Protein AF-A0A7S0Z449-F1 (afdb_monomer)

pLDDT: mean 95.31, std 6.31, range [64.31, 98.62]

Foldseek 3Di:
DADPVVCVVCVVVQQVPADADPVGGPDDDQDHDCRVVVVVLVVVVVVVVVLVVLVVVVCCCCPVVVDQLLRVLVVLVVCCVDPNVDPSSVVVSVQSPAADPPPPDPPHGPVVVDPPDDDDDHD

Solvent-accessible surface area (backbone atoms only — not comparable to full-atom values): 7182 Å² total; per-residue (Å²): 70,30,62,66,67,62,45,64,75,46,40,81,57,50,44,77,74,34,63,76,51,98,93,40,46,73,68,75,88,68,39,60,60,64,39,38,58,50,53,49,40,50,50,52,54,50,51,54,49,53,55,49,53,52,50,50,53,51,48,45,40,38,73,75,64,62,47,48,52,68,56,48,17,51,52,32,49,54,39,36,75,49,96,54,54,40,72,71,37,47,54,47,17,54,48,43,59,32,63,38,89,77,77,86,46,92,88,45,45,38,67,82,70,54,75,96,68,87,85,83,87,78,120

Nearest PDB structures (foldseek):
  6fqy-assembly1_B  TM=9.825E-01  e=4.852E-09  Plasmodium falciparum 3D7
  2p4q-assembly1_A-2  TM=9.860E-01  e=6.294E-09  Saccharomyces cerevisiae
  2w8z-assembly1_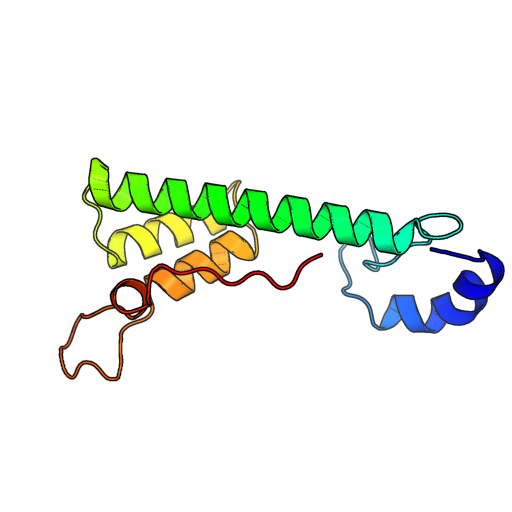B  TM=9.769E-01  e=1.059E-08  Geobacillus stearothermophilus
  2jkv-assembly2_C  TM=9.405E-01  e=2.030E-08  Homo sapiens
  8i4q-assembly1_A  TM=9.596E-01  e=1.738E-07  Corynebacterium glutamicum ATCC 13032

Sequence (123 aa):
GGSKEAYDIIADILKPVSAQTDSGACVTYVGPGGAGNFVKMVHNGIEYGDMQLISEAYDVLKTVGGLTNDELAAAFTEWNQAELESYLIEISSIILAKKDDQSGKEGDFLVDKILDKTGMKGT

Organism: NCBI:txid1486918

InterPro domains:
  IPR006114 6-phosphogluconate dehydrogenase, C-terminal [PF00393] (36-123)
  IPR006114 6-phosphogluconate dehydrogenase, C-terminal [SM01350] (36-123)
  IPR006183 6-phosphogluconate dehydrogenase [PR00076] (25-53)
  IPR006183 6-phosphogluconate dehydrogenase [PR00076] (110-123)
  IPR006183 6-phosphogluconate dehydrogenase [PTHR11811] (1-123)
  IPR008927 6-phosphogluconate dehydrogenase-like, C-terminal domain superfamily [SSF48179] (34-123)
  IPR013328 6-phosphogluconate dehydrogenase, domain 2 [G3DSA:1.10.1040.10] (40-123)

Mean predicted aligned error: 3.96 Å

Secondary structure (DSSP, 8-state):
---HHHHHHHHHHHHHHS-EETTEES-----STTHHHHHHHHHHHHHHHHHHHHHHHHHHHHHTS---HHHHHHHHHHHTTTTT-SHHHHHHHHHHH-B-SSSS-TT-BGGGGS-S-------

Structure (mmCIF, N/CA/C/O backbone):
data_AF-A0A7S0Z449-F1
#
_entry.id   AF-A0A7S0Z449-F1
#
loop_
_atom_site.group_PDB
_atom_site.id
_atom_site.type_symbol
_atom_site.label_atom_id
_atom_site.label_alt_id
_atom_site.label_comp_id
_atom_site.label_asym_id
_atom_site.label_entity_id
_atom_site.label_seq_id
_atom_site.pdbx_PDB_ins_code
_atom_site.Cartn_x
_atom_site.Cartn_y
_atom_site.Cartn_z
_atom_site.occupancy
_atom_site.B_iso_or_equiv
_atom_site.auth_seq_id
_atom_site.auth_comp_id
_atom_site.auth_asym_id
_atom_site.auth_atom_id
_atom_site.pdbx_PDB_model_num
ATOM 1 N N . GLY A 1 1 ? 16.463 -1.837 -15.111 1.00 95.25 1 GLY A N 1
ATOM 2 C CA . GLY A 1 1 ? 17.145 -0.700 -15.763 1.00 95.25 1 GLY A CA 1
ATOM 3 C C . GLY A 1 1 ? 18.595 -1.060 -16.007 1.00 95.25 1 GLY A C 1
ATOM 4 O O . GLY A 1 1 ? 19.023 -2.090 -15.498 1.00 95.25 1 GLY A O 1
ATOM 5 N N . GLY A 1 2 ? 19.325 -0.254 -16.775 1.00 97.50 2 GLY A N 1
ATOM 6 C CA . GLY A 1 2 ? 20.733 -0.503 -17.109 1.00 97.50 2 GLY A CA 1
ATOM 7 C C . GLY A 1 2 ? 20.947 -0.653 -18.614 1.00 97.50 2 GLY A C 1
ATOM 8 O O . GLY A 1 2 ? 20.340 0.081 -19.384 1.00 97.50 2 GLY A O 1
ATOM 9 N N . SER A 1 3 ? 21.809 -1.579 -19.038 1.00 98.12 3 SER A N 1
ATOM 10 C CA . SER A 1 3 ? 21.957 -1.920 -20.462 1.00 98.12 3 SER A CA 1
ATOM 11 C C . SER A 1 3 ? 20.685 -2.595 -20.975 1.00 98.12 3 SER A C 1
ATOM 13 O O . SER A 1 3 ? 20.128 -3.486 -20.324 1.00 98.12 3 SER A O 1
ATOM 15 N N . LYS A 1 4 ? 20.230 -2.164 -22.154 1.00 98.12 4 LYS A N 1
ATOM 16 C CA . LYS A 1 4 ? 19.079 -2.767 -22.825 1.00 98.12 4 LYS A CA 1
ATOM 17 C C . LYS A 1 4 ? 19.409 -4.185 -23.289 1.00 98.12 4 LYS A C 1
ATOM 19 O O . LYS A 1 4 ? 18.619 -5.092 -23.063 1.00 98.12 4 LYS A O 1
ATOM 24 N N . GLU A 1 5 ? 20.612 -4.381 -23.814 1.00 98.31 5 GLU A N 1
ATOM 25 C CA . GLU A 1 5 ? 21.131 -5.675 -24.255 1.00 98.31 5 GLU A CA 1
ATOM 26 C C . GLU A 1 5 ? 21.153 -6.681 -23.097 1.00 98.31 5 GLU A C 1
ATOM 28 O O . GLU A 1 5 ? 20.682 -7.806 -23.236 1.00 98.31 5 GLU A O 1
ATOM 33 N N . ALA A 1 6 ? 21.632 -6.260 -21.920 1.00 97.94 6 ALA A N 1
ATOM 34 C CA . ALA A 1 6 ? 21.632 -7.100 -20.727 1.00 97.94 6 ALA A CA 1
ATOM 35 C C . ALA A 1 6 ? 20.212 -7.472 -20.276 1.00 97.94 6 ALA A C 1
ATOM 37 O O . ALA A 1 6 ? 19.981 -8.619 -19.902 1.00 97.94 6 ALA A O 1
ATOM 38 N N . TYR A 1 7 ? 19.259 -6.530 -20.329 1.00 98.25 7 TYR A N 1
ATOM 39 C CA . TYR A 1 7 ? 17.853 -6.825 -20.042 1.00 98.25 7 TYR A CA 1
ATOM 40 C C . TYR A 1 7 ? 17.283 -7.850 -21.025 1.00 98.25 7 TYR A C 1
ATOM 42 O O . TYR A 1 7 ? 16.626 -8.788 -20.587 1.00 98.25 7 TYR A O 1
ATOM 50 N N . ASP A 1 8 ? 17.544 -7.696 -22.325 1.00 98.12 8 ASP A N 1
ATOM 51 C CA . ASP A 1 8 ? 17.006 -8.592 -23.351 1.00 98.12 8 ASP A CA 1
ATOM 52 C C . ASP A 1 8 ? 17.532 -10.031 -23.179 1.00 98.12 8 ASP A C 1
ATOM 54 O O . ASP A 1 8 ? 16.764 -10.974 -23.343 1.00 98.12 8 ASP A O 1
ATOM 58 N N . ILE A 1 9 ? 18.786 -10.208 -22.736 1.00 98.25 9 ILE A N 1
ATOM 59 C CA . ILE A 1 9 ? 19.365 -11.527 -22.407 1.00 98.25 9 ILE A CA 1
ATOM 60 C C . ILE A 1 9 ? 18.630 -12.210 -21.243 1.00 98.25 9 ILE A C 1
ATOM 62 O O . ILE A 1 9 ? 18.442 -13.425 -21.260 1.00 98.25 9 ILE A O 1
ATOM 66 N N . ILE A 1 10 ? 18.233 -11.454 -20.215 1.00 97.62 10 ILE A N 1
ATOM 67 C CA . ILE A 1 10 ? 17.614 -12.014 -18.999 1.00 97.62 10 ILE A CA 1
ATOM 68 C C . ILE A 1 10 ? 16.081 -11.964 -19.022 1.00 97.62 10 ILE A C 1
ATOM 70 O O . ILE A 1 10 ? 15.437 -12.487 -18.111 1.00 97.62 10 ILE A O 1
ATOM 74 N N . ALA A 1 11 ? 15.478 -11.336 -20.033 1.00 97.25 11 ALA A N 1
ATOM 75 C CA . ALA A 1 11 ? 14.039 -11.097 -20.102 1.00 97.25 11 ALA A CA 1
ATOM 76 C C . ALA A 1 11 ? 13.224 -12.396 -20.046 1.00 97.25 11 ALA A C 1
ATOM 78 O O . ALA A 1 11 ? 12.186 -12.432 -19.384 1.00 97.25 11 ALA A O 1
ATOM 79 N N . ASP A 1 12 ? 13.716 -13.460 -20.682 1.00 97.06 12 ASP A N 1
ATOM 80 C CA . ASP A 1 12 ? 13.054 -14.769 -20.722 1.00 97.06 12 ASP A CA 1
ATOM 81 C C . ASP A 1 12 ? 13.074 -15.493 -19.370 1.00 97.06 12 ASP A C 1
ATOM 83 O O . ASP A 1 12 ? 12.275 -16.396 -19.144 1.00 97.06 12 ASP A O 1
ATOM 87 N N . ILE A 1 13 ? 13.936 -15.065 -18.442 1.00 97.75 13 ILE A N 1
ATOM 88 C CA . ILE A 1 13 ? 13.918 -15.512 -17.044 1.00 97.75 13 ILE A CA 1
ATOM 89 C C . ILE A 1 13 ? 13.005 -14.604 -16.221 1.00 97.75 13 ILE A C 1
ATOM 91 O O . ILE A 1 13 ? 12.194 -15.096 -15.444 1.00 97.75 13 ILE A O 1
ATOM 95 N N . LEU A 1 14 ? 13.108 -13.280 -16.390 1.00 97.81 14 LEU A N 1
ATOM 96 C CA . LEU A 1 14 ? 12.378 -12.315 -15.563 1.00 97.81 14 LEU A CA 1
ATOM 97 C C . LEU A 1 14 ? 10.860 -12.361 -15.768 1.00 97.81 14 LEU A C 1
ATOM 99 O O . LEU A 1 14 ? 10.112 -12.278 -14.797 1.00 97.81 14 LEU A O 1
ATOM 103 N N . LYS A 1 15 ? 10.400 -12.483 -17.017 1.00 97.19 15 LYS A N 1
ATOM 104 C CA . LYS A 1 15 ? 8.969 -12.487 -17.352 1.00 97.19 15 LYS A CA 1
ATOM 105 C C . LYS A 1 15 ? 8.190 -13.643 -16.712 1.00 97.19 15 LYS A C 1
ATOM 107 O O . LYS A 1 15 ? 7.141 -13.356 -16.148 1.00 97.19 15 LYS A O 1
ATOM 112 N N . PRO A 1 16 ? 8.633 -14.915 -16.766 1.00 97.25 16 PRO A N 1
ATOM 113 C CA . PRO A 1 16 ? 7.869 -16.013 -16.170 1.00 97.25 16 PRO A CA 1
ATOM 114 C C . PRO A 1 16 ? 7.917 -16.046 -14.637 1.00 97.25 16 PRO A C 1
ATOM 116 O O . PRO A 1 16 ? 7.003 -16.593 -14.029 1.00 97.25 16 PRO A O 1
ATOM 119 N N . VAL A 1 17 ? 8.953 -15.482 -14.003 1.00 97.75 17 VAL A N 1
ATOM 120 C CA . VAL A 1 17 ? 9.079 -15.488 -12.530 1.00 97.75 17 VAL A CA 1
ATOM 121 C C . VAL A 1 17 ? 8.432 -14.277 -11.853 1.00 97.75 17 VAL A C 1
ATOM 123 O O . VAL A 1 17 ? 8.257 -14.290 -10.637 1.00 97.75 17 VAL A O 1
ATOM 126 N N . SER A 1 18 ? 8.090 -13.221 -12.599 1.00 97.88 18 SER A N 1
ATOM 127 C CA . SER A 1 18 ? 7.337 -12.086 -12.056 1.00 97.88 18 SER A CA 1
ATOM 128 C C . SER A 1 18 ? 5.865 -12.439 -11.843 1.00 97.88 18 SER A C 1
ATOM 130 O O . SER A 1 18 ? 5.340 -13.354 -12.480 1.00 97.88 18 SER A O 1
ATOM 132 N N . ALA A 1 19 ? 5.171 -11.660 -11.011 1.00 97.81 19 ALA A N 1
ATOM 133 C CA . ALA A 1 19 ? 3.716 -11.727 -10.929 1.00 97.81 19 ALA A CA 1
ATOM 134 C C . ALA A 1 19 ? 3.086 -11.534 -12.321 1.00 97.81 19 ALA A C 1
ATOM 136 O O . ALA A 1 19 ? 3.587 -10.750 -13.132 1.00 97.81 19 ALA A O 1
ATOM 137 N N . GLN A 1 20 ? 2.009 -12.269 -12.588 1.00 97.44 20 GLN A N 1
ATOM 138 C CA . GLN A 1 20 ? 1.252 -12.187 -13.834 1.00 97.44 20 GLN A CA 1
ATOM 139 C C . GLN A 1 20 ? -0.087 -11.511 -13.554 1.00 97.44 20 GLN A C 1
ATOM 141 O O . GLN A 1 20 ? -0.742 -11.826 -12.564 1.00 97.44 20 GLN A O 1
ATOM 146 N N . THR A 1 21 ? -0.482 -10.601 -14.436 1.00 96.38 21 THR A N 1
ATOM 147 C CA . THR A 1 21 ? -1.774 -9.907 -14.402 1.00 96.38 21 THR A CA 1
ATOM 148 C C . THR A 1 21 ? -2.446 -10.024 -15.764 1.00 96.38 21 THR A C 1
ATOM 150 O O . THR A 1 21 ? -1.807 -10.434 -16.736 1.00 96.38 21 THR A O 1
ATOM 153 N N . ASP A 1 22 ? -3.695 -9.580 -15.878 1.00 95.38 22 ASP A N 1
ATOM 154 C CA . ASP A 1 22 ? -4.396 -9.512 -17.168 1.00 95.38 22 ASP A CA 1
ATOM 155 C C . ASP A 1 22 ? -3.691 -8.593 -18.183 1.00 95.38 22 ASP A C 1
ATOM 157 O O . ASP A 1 22 ? -3.832 -8.763 -19.393 1.00 95.38 22 ASP A O 1
ATOM 161 N N . SER A 1 23 ? -2.879 -7.645 -17.702 1.00 94.44 23 SER A N 1
ATOM 162 C CA . SER A 1 23 ? -2.040 -6.772 -18.537 1.00 94.44 23 SER A CA 1
ATOM 163 C C . SER A 1 23 ? -0.678 -7.390 -18.894 1.00 94.44 23 SER A C 1
ATOM 165 O O . SER A 1 23 ? 0.098 -6.789 -19.638 1.00 94.44 23 SER A O 1
ATOM 167 N N . GLY A 1 24 ? -0.377 -8.585 -18.377 1.00 95.31 24 GLY A N 1
ATOM 168 C CA . GLY A 1 24 ? 0.869 -9.317 -18.584 1.00 95.31 24 GLY A CA 1
ATOM 169 C C . GLY A 1 24 ? 1.774 -9.375 -17.349 1.00 95.31 24 GLY A C 1
ATOM 170 O O . GLY A 1 24 ? 1.363 -9.112 -16.216 1.00 95.31 24 GLY A O 1
ATOM 171 N N . ALA A 1 25 ? 3.026 -9.762 -17.589 1.00 97.75 25 ALA A N 1
ATOM 172 C CA . ALA A 1 25 ? 4.063 -9.904 -16.573 1.00 97.75 25 ALA A CA 1
ATOM 173 C C . ALA A 1 25 ? 4.438 -8.547 -15.945 1.00 97.75 25 ALA A C 1
ATOM 175 O O . ALA A 1 25 ? 4.731 -7.589 -16.663 1.00 97.75 25 ALA A O 1
ATOM 176 N N . CYS A 1 26 ? 4.517 -8.480 -14.612 1.00 97.81 26 CYS A N 1
ATOM 177 C CA . CYS A 1 26 ? 4.912 -7.291 -13.844 1.00 97.81 26 CYS A CA 1
ATOM 178 C C . CYS A 1 26 ? 6.427 -7.022 -13.900 1.00 97.81 26 CYS A C 1
ATOM 180 O O . CYS A 1 26 ? 7.105 -6.909 -12.877 1.00 97.81 26 CYS A O 1
ATOM 182 N N . VAL A 1 27 ? 6.981 -6.929 -15.107 1.00 97.88 27 VAL A N 1
ATOM 183 C CA . VAL A 1 27 ? 8.379 -6.578 -15.346 1.00 97.88 27 VAL A CA 1
ATOM 184 C C . VAL A 1 27 ? 8.531 -5.871 -16.687 1.00 97.88 27 VAL A C 1
ATOM 186 O O . VAL A 1 27 ? 7.965 -6.272 -17.699 1.00 97.88 27 VAL A O 1
ATOM 189 N N . THR A 1 28 ? 9.350 -4.824 -16.721 1.00 97.38 28 THR A N 1
ATOM 190 C CA . THR A 1 28 ? 9.642 -4.092 -17.956 1.00 97.38 28 THR A CA 1
ATOM 191 C C . THR A 1 28 ? 11.048 -3.502 -17.939 1.00 97.38 28 THR A C 1
ATOM 193 O O . THR A 1 28 ? 11.668 -3.328 -16.882 1.00 97.38 28 THR A O 1
ATOM 196 N N . TYR A 1 29 ? 11.572 -3.176 -19.119 1.00 98.19 29 TYR A N 1
ATOM 197 C CA . TYR A 1 29 ? 12.778 -2.369 -19.223 1.00 98.19 29 TYR A CA 1
ATOM 198 C C . TYR A 1 29 ? 12.443 -0.908 -18.913 1.00 98.19 29 TYR A C 1
ATOM 200 O O . TYR A 1 29 ? 11.921 -0.182 -19.750 1.00 98.19 29 TYR A O 1
ATOM 208 N N . VAL A 1 30 ? 12.770 -0.487 -17.693 1.00 98.06 30 VAL A N 1
ATOM 209 C CA . VAL A 1 30 ? 12.451 0.857 -17.185 1.00 98.06 30 VAL A CA 1
ATOM 210 C C . VAL A 1 30 ? 13.246 1.974 -17.878 1.00 98.06 30 VAL A C 1
ATOM 212 O O . VAL A 1 30 ? 12.740 3.076 -18.050 1.00 98.06 30 VAL A O 1
ATOM 215 N N . GLY A 1 31 ? 14.503 1.721 -18.253 1.00 98.25 31 GLY A N 1
ATOM 216 C CA . GLY A 1 31 ? 15.384 2.744 -18.819 1.00 98.25 31 GLY A CA 1
ATOM 217 C C . GLY A 1 31 ? 16.869 2.527 -18.509 1.00 98.25 31 GLY A C 1
ATOM 218 O O . GLY A 1 31 ? 17.222 1.563 -17.811 1.00 98.25 31 GLY A O 1
ATOM 219 N N . PRO A 1 32 ? 17.741 3.416 -19.020 1.00 98.12 32 PRO A N 1
ATOM 220 C CA . PRO A 1 32 ? 19.188 3.305 -18.876 1.00 98.12 32 PRO A CA 1
ATOM 221 C C . PRO A 1 32 ? 19.667 3.573 -17.442 1.00 98.12 32 PRO A C 1
ATOM 223 O O . PRO A 1 32 ? 18.953 4.143 -16.615 1.00 98.12 32 PRO A O 1
ATOM 226 N N . GLY A 1 33 ? 20.907 3.174 -17.147 1.00 97.31 33 GLY A N 1
ATOM 227 C CA . GLY A 1 33 ? 21.565 3.454 -15.867 1.00 97.31 33 GLY A CA 1
ATOM 228 C C . GLY A 1 33 ? 20.756 2.984 -14.649 1.00 97.31 33 GLY A C 1
ATOM 229 O O . GLY A 1 33 ? 20.221 1.875 -14.626 1.00 97.31 33 GLY A O 1
ATOM 230 N N . GLY A 1 34 ? 20.654 3.846 -13.635 1.00 97.75 34 GLY A N 1
ATOM 231 C CA . GLY A 1 34 ? 19.961 3.568 -12.373 1.00 97.75 34 GLY A CA 1
ATOM 232 C C . GLY A 1 34 ? 18.431 3.643 -12.421 1.00 97.75 34 GLY A C 1
ATOM 233 O O . GLY A 1 34 ? 17.810 3.585 -11.365 1.00 97.75 34 GLY A O 1
ATOM 234 N N . ALA A 1 35 ? 17.801 3.758 -13.598 1.00 98.44 35 ALA A N 1
ATOM 235 C CA . ALA A 1 35 ? 16.357 4.006 -13.710 1.00 98.44 35 ALA A CA 1
ATOM 236 C C . ALA A 1 35 ? 15.487 2.972 -12.970 1.00 98.44 35 ALA A C 1
ATOM 238 O O . ALA A 1 35 ? 14.486 3.328 -12.358 1.00 98.44 35 ALA A O 1
ATOM 239 N N . GLY A 1 36 ? 15.893 1.695 -12.965 1.00 98.12 36 GLY A N 1
ATOM 240 C CA . GLY A 1 36 ? 15.182 0.654 -12.209 1.00 98.12 36 GLY A CA 1
ATOM 241 C C . GLY A 1 36 ? 15.225 0.879 -10.693 1.00 98.12 36 GLY A C 1
ATOM 242 O O . GLY A 1 36 ? 14.202 0.746 -10.029 1.00 98.12 36 GLY A O 1
ATOM 243 N N . ASN A 1 37 ? 16.385 1.280 -10.162 1.00 98.06 37 ASN A N 1
ATOM 244 C CA . ASN A 1 37 ? 16.537 1.598 -8.741 1.00 98.06 37 ASN A CA 1
ATOM 245 C C . ASN A 1 37 ? 15.736 2.847 -8.376 1.00 98.06 37 ASN A C 1
ATOM 247 O O . ASN A 1 37 ? 15.091 2.868 -7.337 1.00 98.06 37 ASN A O 1
ATOM 251 N N . PHE A 1 38 ? 15.722 3.857 -9.251 1.00 98.12 38 PHE A N 1
ATOM 252 C CA . PHE A 1 38 ? 14.944 5.073 -9.029 1.00 98.12 38 PHE A CA 1
ATOM 253 C C . PHE A 1 38 ? 13.439 4.788 -8.968 1.00 98.12 38 PHE A C 1
ATOM 255 O O . PHE A 1 38 ? 12.775 5.227 -8.035 1.00 98.12 38 PHE A O 1
ATOM 262 N N . VAL A 1 39 ? 12.902 3.997 -9.905 1.00 98.38 39 VAL A N 1
ATOM 263 C CA . VAL A 1 39 ? 11.488 3.585 -9.854 1.00 98.38 39 VAL A CA 1
ATOM 264 C C . VAL A 1 39 ? 11.183 2.805 -8.575 1.00 98.38 39 VAL A C 1
ATOM 266 O O . VAL A 1 39 ? 10.143 3.039 -7.968 1.00 98.38 39 VAL A O 1
ATOM 269 N N . LYS A 1 40 ? 12.095 1.941 -8.107 1.00 97.94 40 LYS A N 1
ATOM 270 C CA . LYS A 1 40 ? 11.906 1.231 -6.834 1.00 97.94 40 LYS A CA 1
ATOM 271 C C . LYS A 1 40 ? 11.939 2.170 -5.623 1.00 97.94 40 LYS A C 1
ATOM 273 O O . LYS A 1 40 ? 11.116 2.020 -4.728 1.00 97.94 40 LYS A O 1
ATOM 278 N N . MET A 1 41 ? 12.847 3.141 -5.606 1.00 97.88 41 MET A N 1
ATOM 279 C CA . MET A 1 41 ? 12.919 4.158 -4.554 1.00 97.88 41 MET A CA 1
ATOM 280 C C . MET A 1 41 ? 11.608 4.955 -4.477 1.00 97.88 41 MET A C 1
ATOM 282 O O . MET A 1 41 ? 11.062 5.138 -3.395 1.00 97.88 41 MET A O 1
ATOM 286 N N . VAL A 1 42 ? 11.057 5.368 -5.625 1.00 97.94 42 VAL A N 1
ATOM 287 C CA . VAL A 1 42 ? 9.764 6.072 -5.679 1.00 97.94 42 VAL A CA 1
ATOM 288 C C . VAL A 1 42 ? 8.607 5.167 -5.253 1.00 97.94 42 VAL A C 1
ATOM 290 O O . VAL A 1 42 ? 7.758 5.615 -4.494 1.00 97.94 42 VAL A O 1
ATOM 293 N N . HIS A 1 43 ? 8.583 3.899 -5.677 1.00 97.81 43 HIS A N 1
ATOM 294 C CA . HIS A 1 43 ? 7.584 2.926 -5.219 1.00 97.81 43 HIS A CA 1
ATOM 295 C C . HIS A 1 43 ? 7.574 2.796 -3.691 1.00 97.81 43 HIS A C 1
ATOM 297 O O . HIS A 1 43 ? 6.506 2.863 -3.095 1.00 97.81 43 HIS A O 1
ATOM 303 N N . ASN A 1 44 ? 8.747 2.702 -3.056 1.00 96.25 44 ASN A N 1
ATOM 304 C CA . ASN A 1 44 ? 8.825 2.704 -1.597 1.00 96.25 44 ASN A CA 1
ATOM 305 C C . ASN A 1 44 ? 8.307 4.025 -1.007 1.00 96.25 44 ASN A C 1
ATOM 307 O O . ASN A 1 44 ? 7.614 4.014 -0.002 1.00 96.25 44 ASN A O 1
ATOM 311 N N . GLY A 1 45 ? 8.605 5.170 -1.627 1.00 96.69 45 GLY A N 1
ATOM 312 C CA . GLY A 1 45 ? 8.049 6.454 -1.190 1.00 96.69 45 GLY A CA 1
ATOM 313 C C . GLY A 1 45 ? 6.515 6.492 -1.230 1.00 96.69 45 GLY A C 1
ATOM 314 O O . GLY A 1 45 ? 5.899 7.001 -0.296 1.00 96.69 45 GLY A O 1
ATOM 315 N N . ILE A 1 46 ? 5.906 5.922 -2.276 1.00 98.00 46 ILE A N 1
ATOM 316 C CA . ILE A 1 46 ? 4.446 5.786 -2.401 1.00 98.00 46 ILE A CA 1
ATOM 317 C C . ILE A 1 46 ? 3.905 4.853 -1.311 1.00 98.00 46 ILE A C 1
ATOM 319 O O . ILE A 1 46 ? 2.980 5.235 -0.607 1.00 98.00 46 ILE A O 1
ATOM 323 N N . GLU A 1 47 ? 4.537 3.693 -1.101 1.00 97.31 47 GLU A N 1
ATOM 324 C CA . GLU A 1 47 ? 4.153 2.730 -0.056 1.00 97.31 47 GLU A CA 1
ATOM 325 C C . GLU A 1 47 ? 4.103 3.382 1.336 1.00 97.31 47 GLU A C 1
ATOM 327 O O . GLU A 1 47 ? 3.137 3.202 2.073 1.00 97.31 47 GLU A O 1
ATOM 332 N N . TYR A 1 48 ? 5.107 4.195 1.684 1.00 96.31 48 TYR A N 1
ATOM 333 C CA . TYR A 1 48 ? 5.130 4.906 2.966 1.00 96.31 48 TYR A CA 1
ATOM 334 C C . TYR A 1 48 ? 3.988 5.924 3.080 1.00 96.31 48 TYR A C 1
ATOM 336 O O . TYR A 1 48 ? 3.414 6.074 4.158 1.00 96.31 48 TYR A O 1
ATOM 344 N N . GLY A 1 49 ? 3.659 6.615 1.984 1.00 97.44 49 GLY A N 1
ATOM 345 C CA . GLY A 1 49 ? 2.519 7.528 1.930 1.00 97.44 49 GLY A CA 1
ATOM 346 C C . GLY A 1 49 ? 1.196 6.803 2.169 1.00 97.44 49 GLY A C 1
ATOM 347 O O . GLY A 1 49 ? 0.423 7.216 3.031 1.00 97.44 49 GLY A O 1
ATOM 348 N N . ASP A 1 50 ? 0.975 5.689 1.472 1.00 98.38 50 ASP A N 1
ATOM 349 C CA . ASP A 1 50 ? -0.247 4.890 1.597 1.00 98.38 50 ASP A CA 1
ATOM 350 C C . ASP A 1 50 ? -0.405 4.326 3.014 1.00 98.38 50 ASP A C 1
ATOM 352 O O . ASP A 1 50 ? -1.464 4.466 3.626 1.00 98.38 50 ASP A O 1
ATOM 356 N N . MET A 1 51 ? 0.663 3.751 3.583 1.00 98.12 51 MET A N 1
ATOM 357 C CA . MET A 1 51 ? 0.654 3.239 4.958 1.00 98.12 51 MET A CA 1
ATOM 358 C C . MET A 1 51 ? 0.316 4.332 5.978 1.00 98.12 51 MET A C 1
ATOM 360 O O . MET A 1 51 ? -0.458 4.090 6.905 1.00 98.12 51 MET A O 1
ATOM 364 N N . GLN A 1 52 ? 0.875 5.534 5.809 1.00 98.06 52 GLN A N 1
ATOM 365 C CA . GLN A 1 52 ? 0.609 6.655 6.705 1.00 98.06 52 GLN A CA 1
ATOM 366 C C . GLN A 1 52 ? -0.849 7.119 6.603 1.00 98.06 52 GLN A C 1
ATOM 368 O O . GLN A 1 52 ? -1.508 7.246 7.634 1.00 98.06 52 GLN A O 1
ATOM 373 N N . LEU A 1 53 ? -1.379 7.294 5.387 1.00 98.56 53 LEU A N 1
ATOM 374 C CA . LEU A 1 53 ? -2.775 7.691 5.162 1.00 98.56 53 LEU A CA 1
ATOM 375 C C . LEU A 1 53 ? -3.763 6.670 5.737 1.00 98.56 53 LEU A C 1
ATOM 377 O O . LEU A 1 53 ? -4.742 7.040 6.384 1.00 98.56 53 LEU A O 1
ATOM 381 N N . ILE A 1 54 ? -3.479 5.380 5.555 1.00 98.44 54 ILE A N 1
ATOM 382 C CA . ILE A 1 54 ? -4.252 4.292 6.158 1.00 98.44 54 ILE A CA 1
ATOM 383 C C . ILE A 1 54 ? -4.215 4.379 7.691 1.00 98.44 54 ILE A C 1
ATOM 385 O O . ILE A 1 54 ? -5.256 4.250 8.340 1.00 98.44 54 ILE A O 1
ATOM 389 N N . SER A 1 55 ? -3.041 4.639 8.279 1.00 98.19 55 SER A N 1
ATOM 390 C CA . SER A 1 55 ? -2.902 4.774 9.733 1.00 98.19 55 SER A CA 1
ATOM 391 C C . SER A 1 55 ? -3.669 5.978 10.292 1.00 98.19 55 SER A C 1
ATOM 393 O O . SER A 1 55 ? -4.273 5.874 11.356 1.00 98.19 55 SER A O 1
ATOM 395 N N . GLU A 1 56 ? -3.710 7.093 9.557 1.00 98.50 56 GLU A N 1
ATOM 396 C CA . GLU A 1 56 ? -4.464 8.291 9.938 1.00 98.50 56 GLU A CA 1
ATOM 397 C C . GLU A 1 56 ? -5.970 8.041 9.877 1.00 98.50 56 GLU A C 1
ATOM 399 O O . GLU A 1 56 ? -6.696 8.424 10.793 1.00 98.50 56 GLU A O 1
ATOM 404 N N . ALA A 1 57 ? -6.446 7.345 8.840 1.00 98.25 57 ALA A N 1
ATOM 405 C CA . ALA A 1 57 ? -7.843 6.936 8.751 1.00 98.25 57 ALA A CA 1
ATOM 406 C C . ALA A 1 57 ? -8.241 6.038 9.935 1.00 98.25 57 ALA A C 1
ATOM 408 O O . ALA A 1 57 ? -9.277 6.268 10.561 1.00 98.25 57 ALA A O 1
ATOM 409 N N . TYR A 1 58 ? -7.397 5.061 10.283 1.00 98.31 58 TYR A N 1
ATOM 410 C CA . TYR A 1 58 ? -7.570 4.238 11.482 1.00 98.31 58 TYR A CA 1
ATOM 411 C C . TYR A 1 58 ? -7.639 5.090 12.759 1.00 98.31 58 TYR A C 1
ATOM 413 O O . TYR A 1 58 ? -8.577 4.932 13.543 1.00 98.31 58 TYR A O 1
ATOM 421 N N . ASP A 1 59 ? -6.686 6.004 12.961 1.00 98.19 59 ASP A N 1
ATOM 422 C CA . ASP A 1 59 ? -6.604 6.814 14.179 1.00 98.19 59 ASP A CA 1
ATOM 423 C C . ASP A 1 59 ? -7.821 7.732 14.329 1.00 98.19 59 ASP A C 1
ATOM 425 O O . ASP A 1 59 ? -8.429 7.786 15.398 1.00 98.19 59 ASP A O 1
ATOM 429 N N . VAL A 1 60 ? -8.262 8.382 13.247 1.00 98.62 60 VAL A N 1
ATOM 430 C CA . VAL A 1 60 ? -9.470 9.221 13.245 1.00 98.62 60 VAL A CA 1
ATOM 431 C C . VAL A 1 60 ? -10.716 8.394 13.562 1.00 98.62 60 VAL A C 1
ATOM 433 O O . VAL A 1 60 ? -11.507 8.783 14.425 1.00 98.62 60 VAL A O 1
ATOM 436 N N . LEU A 1 61 ? -10.904 7.242 12.911 1.00 98.38 61 LEU A N 1
ATOM 437 C CA . LEU A 1 61 ? -12.066 6.383 13.160 1.00 98.38 61 LEU A CA 1
ATOM 438 C C . LEU A 1 61 ? -12.095 5.854 14.599 1.00 98.38 61 LEU A C 1
ATOM 440 O O . LEU A 1 61 ? -13.162 5.786 15.210 1.00 98.38 61 LEU A O 1
ATOM 444 N N . LYS A 1 62 ? -10.933 5.526 15.164 1.00 97.81 62 LYS A N 1
ATOM 445 C CA . LYS A 1 62 ? -10.822 5.022 16.532 1.00 97.81 62 LYS A CA 1
ATOM 446 C C . LYS A 1 62 ? -11.004 6.115 17.581 1.00 97.81 62 LYS A C 1
ATOM 448 O O . LYS A 1 62 ? -11.789 5.953 18.510 1.00 97.81 62 LYS A O 1
ATOM 453 N N . THR A 1 63 ? -10.279 7.223 17.456 1.00 97.69 63 THR A N 1
ATOM 454 C CA . THR A 1 63 ? -10.193 8.251 18.506 1.00 97.69 63 THR A 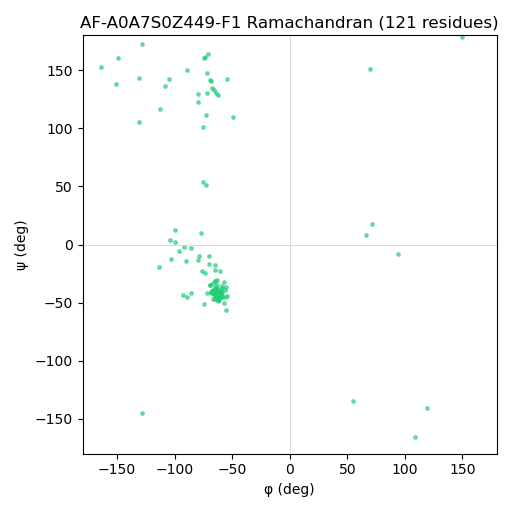CA 1
ATOM 455 C C . THR A 1 63 ? -11.328 9.265 18.435 1.00 97.69 63 THR A C 1
ATOM 457 O O . THR A 1 63 ? -11.887 9.630 19.468 1.00 97.69 63 THR A O 1
ATOM 460 N N . VAL A 1 64 ? -11.695 9.704 17.227 1.00 97.81 64 VAL A N 1
ATOM 461 C CA . VAL A 1 64 ? -12.776 10.674 17.000 1.00 97.81 64 VAL A CA 1
ATOM 462 C C . VAL A 1 64 ? -14.096 9.951 16.755 1.00 97.81 64 VAL A C 1
ATOM 464 O O . VAL A 1 64 ? -15.121 10.345 17.308 1.00 97.81 64 VAL A O 1
ATOM 467 N N . GLY A 1 65 ? -14.074 8.892 15.941 1.00 97.56 65 GLY A N 1
ATOM 468 C CA . GLY A 1 65 ? -15.259 8.089 15.627 1.00 97.56 65 GLY A CA 1
ATOM 469 C C . GLY A 1 65 ? -15.685 7.140 16.750 1.00 97.56 65 GLY A C 1
ATOM 470 O O . GLY A 1 65 ? -16.854 6.769 16.815 1.00 97.56 65 GLY A O 1
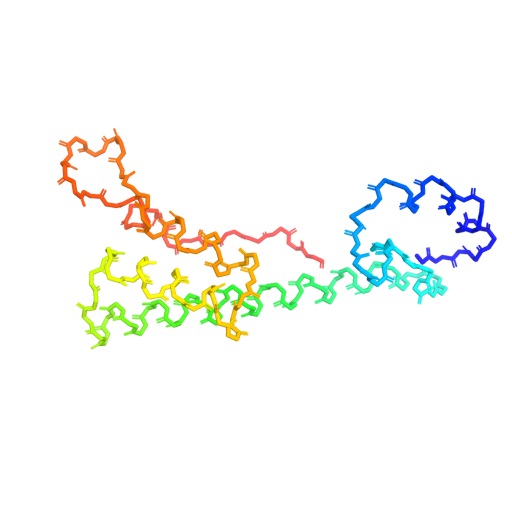ATOM 471 N N . GLY A 1 66 ? -14.768 6.775 17.652 1.00 97.81 66 GLY A N 1
ATOM 472 C CA . GLY A 1 66 ? -15.046 5.874 18.770 1.00 97.81 66 GLY A CA 1
ATOM 473 C C . GLY A 1 66 ? -15.257 4.413 18.367 1.00 9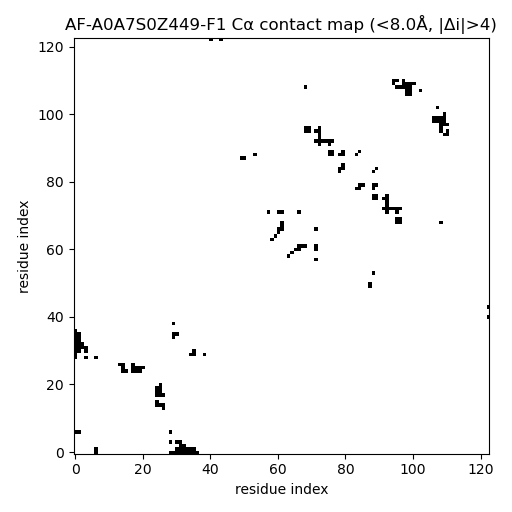7.81 66 GLY A C 1
ATOM 474 O O . GLY A 1 66 ? -15.823 3.658 19.157 1.00 97.81 66 GLY A O 1
ATOM 475 N N . LEU A 1 67 ? -14.837 4.012 17.161 1.00 98.38 67 LEU A N 1
ATOM 476 C CA . LEU A 1 67 ? -15.006 2.639 16.686 1.00 98.38 67 LEU A CA 1
ATOM 477 C C . LEU A 1 67 ? -14.131 1.664 17.484 1.00 98.38 67 LEU A C 1
ATOM 479 O O . LEU A 1 67 ? -12.964 1.926 17.790 1.00 98.38 67 LEU A O 1
ATOM 483 N N . THR A 1 68 ? -14.696 0.496 17.767 1.00 97.31 68 THR A N 1
ATOM 484 C CA . THR A 1 68 ? -13.975 -0.661 18.301 1.00 97.31 68 THR A CA 1
ATOM 485 C C . THR A 1 68 ? -13.110 -1.318 17.222 1.00 97.31 68 THR A C 1
ATOM 487 O O . THR A 1 68 ? -13.348 -1.153 16.028 1.00 97.31 68 THR A O 1
ATOM 490 N N . ASN A 1 69 ? -12.115 -2.123 17.6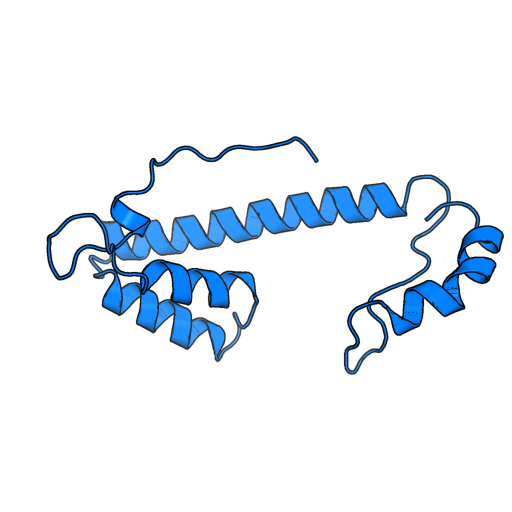09 1.00 96.38 69 ASN A N 1
ATOM 491 C CA . ASN A 1 69 ? -11.268 -2.815 16.627 1.00 96.38 69 ASN A CA 1
ATOM 492 C C . ASN A 1 69 ? -12.040 -3.819 15.754 1.00 96.38 69 ASN A C 1
ATOM 494 O O . ASN A 1 69 ? -11.675 -3.993 14.595 1.00 96.38 69 ASN A O 1
ATOM 498 N N . ASP A 1 70 ? -13.108 -4.445 16.267 1.00 97.06 70 ASP A N 1
ATOM 499 C CA . ASP A 1 70 ? -13.961 -5.317 15.445 1.00 97.06 70 ASP A CA 1
ATOM 500 C C . ASP A 1 70 ? -14.722 -4.490 14.385 1.00 97.06 70 ASP A C 1
ATOM 502 O O . ASP A 1 70 ? -14.797 -4.896 13.226 1.00 97.06 70 ASP A O 1
ATOM 506 N N . GLU A 1 71 ? -15.221 -3.297 14.738 1.00 98.25 71 GLU A N 1
ATOM 507 C CA . GLU A 1 71 ? -15.856 -2.372 13.782 1.00 98.25 71 GLU A CA 1
ATOM 508 C C . GLU A 1 71 ? -14.854 -1.808 12.769 1.00 98.25 71 GLU A C 1
ATOM 510 O O . GLU A 1 71 ? -15.165 -1.717 11.583 1.00 98.25 71 GLU A O 1
ATOM 515 N N . LEU A 1 72 ? -13.635 -1.476 13.204 1.00 98.25 72 LEU A N 1
ATOM 516 C CA . LEU A 1 72 ? -12.556 -1.039 12.315 1.00 98.25 72 LEU A CA 1
ATOM 517 C C . LEU A 1 72 ? -12.182 -2.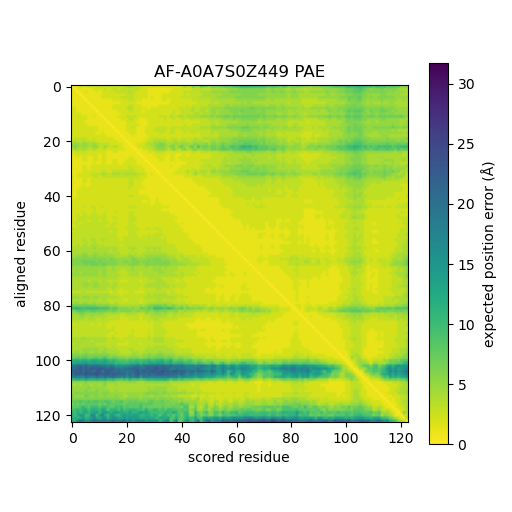148 11.327 1.00 98.25 72 LEU A C 1
ATOM 519 O O . LEU A 1 72 ? -12.090 -1.895 10.129 1.00 98.25 72 LEU A O 1
ATOM 523 N N . ALA A 1 73 ? -12.014 -3.386 11.797 1.00 97.94 73 ALA A N 1
ATOM 524 C CA . ALA A 1 73 ? -11.735 -4.520 10.923 1.00 97.94 73 ALA A CA 1
ATOM 525 C C . ALA A 1 73 ? -12.855 -4.731 9.891 1.00 97.94 73 ALA A C 1
ATOM 527 O O . ALA A 1 73 ? -12.567 -4.960 8.715 1.00 97.94 73 ALA A O 1
ATOM 528 N N . ALA A 1 74 ? -14.121 -4.603 10.306 1.00 98.19 74 ALA A N 1
ATOM 529 C CA . ALA A 1 74 ? -15.267 -4.687 9.405 1.00 98.19 74 ALA A CA 1
ATOM 530 C C . ALA A 1 74 ? -15.262 -3.562 8.356 1.00 98.19 74 ALA A C 1
ATOM 532 O O . ALA A 1 74 ? -15.403 -3.848 7.169 1.00 98.19 74 ALA A O 1
ATOM 533 N N . ALA A 1 75 ? -15.016 -2.314 8.765 1.00 98.06 75 ALA A N 1
ATOM 534 C CA . ALA A 1 75 ? -14.947 -1.170 7.856 1.00 98.06 75 ALA A CA 1
ATOM 535 C C . ALA A 1 75 ? -13.827 -1.328 6.814 1.00 98.06 75 ALA A C 1
ATOM 537 O O . ALA A 1 75 ? -14.059 -1.159 5.620 1.00 98.06 75 ALA A O 1
ATOM 538 N N . PHE A 1 76 ? -12.624 -1.725 7.239 1.00 98.31 76 PHE A N 1
ATOM 539 C CA . PHE A 1 76 ? -11.509 -1.969 6.319 1.00 98.31 76 PHE A CA 1
ATOM 540 C C . PHE A 1 76 ? -11.760 -3.172 5.397 1.00 98.31 76 PHE A C 1
ATOM 542 O O . PHE A 1 76 ? -11.354 -3.149 4.237 1.00 98.31 76 PHE A O 1
ATOM 549 N N . THR A 1 77 ? -12.466 -4.203 5.878 1.00 98.31 77 THR A N 1
ATOM 550 C CA . THR A 1 77 ? -12.904 -5.331 5.038 1.00 98.31 77 THR A CA 1
ATOM 551 C C . THR A 1 77 ? -13.880 -4.868 3.958 1.00 98.31 77 THR A C 1
ATOM 553 O O . THR A 1 77 ? -13.755 -5.284 2.809 1.00 98.31 77 THR A O 1
ATOM 556 N N . GLU A 1 78 ? -14.832 -3.997 4.305 1.00 98.06 78 GLU A N 1
ATOM 557 C CA . GLU A 1 78 ? -15.786 -3.414 3.355 1.00 98.06 78 GLU A CA 1
ATOM 558 C C . GLU A 1 78 ? -15.076 -2.536 2.317 1.00 98.06 78 GLU A C 1
ATOM 560 O O . GLU A 1 78 ? -15.311 -2.680 1.118 1.00 98.06 78 GLU A O 1
ATOM 565 N N . TRP A 1 79 ? -14.148 -1.678 2.747 1.00 98.06 79 TRP A N 1
ATOM 566 C CA . TRP A 1 79 ? -13.363 -0.834 1.843 1.00 98.06 79 TRP A CA 1
ATOM 567 C C . TRP A 1 79 ? -12.555 -1.647 0.831 1.00 98.06 79 TRP A C 1
ATOM 569 O O . TRP A 1 79 ? -12.453 -1.246 -0.329 1.00 98.06 79 TRP A O 1
ATOM 579 N N . ASN A 1 80 ? -12.045 -2.814 1.240 1.00 97.88 80 ASN A N 1
ATOM 580 C CA . ASN A 1 80 ? -11.307 -3.709 0.353 1.00 97.88 80 ASN A CA 1
ATOM 581 C C . ASN A 1 80 ? -12.177 -4.390 -0.717 1.00 97.88 80 ASN A C 1
ATOM 583 O O . ASN A 1 80 ? -11.644 -5.051 -1.597 1.00 97.88 80 ASN A O 1
ATOM 587 N N . GLN A 1 81 ? -13.504 -4.285 -0.629 1.00 96.56 81 GLN A N 1
ATOM 588 C CA . GLN A 1 81 ? -14.442 -4.823 -1.623 1.00 96.56 81 GLN A CA 1
ATOM 589 C C . GLN A 1 81 ? -14.945 -3.744 -2.594 1.00 96.56 81 GLN A C 1
ATOM 591 O O . GLN A 1 81 ? -15.800 -4.020 -3.437 1.00 96.56 81 GLN A O 1
ATOM 596 N N . ALA A 1 82 ? -14.451 -2.513 -2.453 1.00 95.06 82 ALA A N 1
ATOM 597 C CA . ALA A 1 82 ? -14.891 -1.346 -3.201 1.00 95.06 82 ALA A CA 1
ATOM 598 C C . ALA A 1 82 ? -13.689 -0.620 -3.835 1.00 95.06 82 ALA A C 1
ATOM 600 O O . ALA A 1 82 ? -12.724 -1.242 -4.265 1.00 95.06 82 ALA A O 1
ATOM 601 N N . GLU A 1 83 ? -13.739 0.711 -3.917 1.00 93.94 83 GLU A N 1
ATOM 602 C CA . GLU A 1 83 ? -12.739 1.527 -4.624 1.00 93.94 83 GLU A CA 1
ATOM 603 C C . GLU A 1 83 ? -11.331 1.483 -4.007 1.00 93.94 83 GLU A C 1
ATOM 605 O O . GLU A 1 83 ? -10.365 1.851 -4.671 1.00 93.94 83 GLU A O 1
ATOM 610 N N . LEU A 1 84 ? -11.208 1.045 -2.751 1.00 96.25 84 LEU A N 1
ATOM 611 C CA . LEU A 1 84 ? -9.937 0.958 -2.028 1.00 96.25 84 LEU A CA 1
ATOM 612 C C . LEU A 1 84 ? -9.346 -0.461 -2.017 1.00 96.25 84 LEU A C 1
ATOM 614 O O . LEU A 1 84 ? -8.407 -0.711 -1.256 1.00 96.25 84 LEU A O 1
ATOM 618 N N . GLU A 1 85 ? -9.869 -1.376 -2.846 1.00 97.62 85 GLU A N 1
ATOM 619 C CA . GLU A 1 85 ? -9.319 -2.726 -3.016 1.00 97.62 85 GLU A CA 1
ATOM 620 C C . GLU A 1 85 ? -7.806 -2.660 -3.259 1.00 97.62 85 GLU A C 1
ATOM 622 O O . GLU A 1 85 ? -7.320 -2.191 -4.292 1.00 97.62 85 GLU A O 1
ATOM 627 N N . SER A 1 86 ? -7.039 -3.103 -2.264 1.00 97.81 86 SER A N 1
ATOM 628 C CA . SER A 1 86 ? -5.585 -3.065 -2.310 1.00 97.81 86 SER A CA 1
ATOM 629 C C . SER A 1 86 ? -4.984 -3.972 -1.248 1.00 97.81 86 SER A C 1
ATOM 631 O O . SER A 1 86 ? -5.541 -4.177 -0.170 1.00 97.81 86 SER A O 1
ATOM 633 N N . TYR A 1 87 ? -3.774 -4.457 -1.518 1.00 97.94 87 TYR A N 1
ATOM 634 C CA . TYR A 1 87 ? -3.049 -5.308 -0.578 1.00 97.94 87 TYR A CA 1
ATOM 635 C C . TYR A 1 87 ? -2.866 -4.652 0.804 1.00 97.94 87 TYR A C 1
ATOM 637 O O . TYR A 1 87 ? -2.998 -5.320 1.827 1.00 97.94 87 TYR A O 1
ATOM 645 N N . LEU A 1 88 ? -2.592 -3.340 0.862 1.00 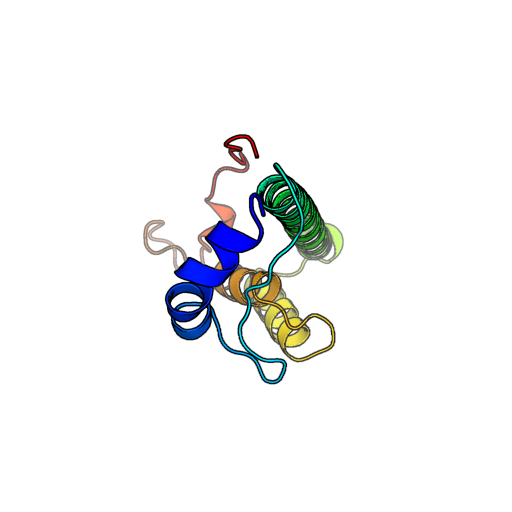98.50 88 LEU A N 1
ATOM 646 C CA . LEU A 1 88 ? -2.398 -2.638 2.136 1.00 98.50 88 LEU A CA 1
ATOM 647 C C . LEU A 1 88 ? -3.697 -2.510 2.947 1.00 98.50 88 LEU A C 1
ATOM 649 O O . LEU A 1 88 ? -3.648 -2.613 4.174 1.00 98.50 88 LEU A O 1
ATOM 653 N N . ILE A 1 89 ? -4.853 -2.339 2.297 1.00 98.44 89 ILE A N 1
ATOM 654 C CA . ILE A 1 89 ? -6.153 -2.324 2.983 1.00 98.44 89 ILE A CA 1
ATOM 655 C C . ILE A 1 89 ? -6.522 -3.735 3.459 1.00 98.44 89 ILE A C 1
ATOM 657 O O . ILE A 1 89 ? -6.937 -3.900 4.609 1.00 98.44 89 ILE A O 1
ATOM 661 N N . GLU A 1 90 ? -6.281 -4.759 2.635 1.00 98.44 90 GLU A N 1
ATOM 662 C CA . GLU A 1 90 ? -6.488 -6.163 3.002 1.00 98.44 90 GLU A CA 1
ATOM 663 C C . GLU A 1 90 ? -5.717 -6.531 4.276 1.00 98.44 90 GLU A C 1
ATOM 665 O O . GLU A 1 90 ? -6.320 -6.944 5.271 1.00 98.44 90 GLU A O 1
ATOM 670 N N . ILE A 1 91 ? -4.393 -6.330 4.302 1.00 98.50 91 ILE A N 1
ATOM 671 C CA . ILE A 1 91 ? -3.595 -6.684 5.486 1.00 98.50 91 ILE A CA 1
ATOM 672 C C . ILE A 1 91 ? -3.970 -5.831 6.699 1.00 98.50 91 ILE A C 1
ATOM 674 O O . ILE A 1 91 ? -3.929 -6.337 7.818 1.00 98.50 91 ILE A O 1
ATOM 678 N N . SER A 1 92 ? -4.383 -4.576 6.497 1.00 98.50 92 SER A N 1
ATOM 679 C CA . SER A 1 92 ? -4.877 -3.715 7.577 1.00 98.50 92 SER A CA 1
ATOM 680 C C . SER A 1 92 ? -6.121 -4.312 8.232 1.00 98.50 92 SER A C 1
ATOM 682 O O . SER A 1 92 ? -6.170 -4.414 9.457 1.00 98.50 92 SER A O 1
ATOM 684 N N . SER A 1 93 ? -7.083 -4.800 7.440 1.00 97.69 93 SER A N 1
ATOM 685 C CA . SER A 1 93 ? -8.271 -5.486 7.970 1.00 97.69 93 SER A CA 1
ATOM 686 C C . SER A 1 93 ? -7.905 -6.733 8.794 1.00 97.69 93 SER A C 1
ATOM 688 O O . SER A 1 93 ? -8.418 -6.928 9.898 1.00 97.69 93 SER A O 1
ATOM 690 N N . ILE A 1 94 ? -6.941 -7.530 8.315 1.00 98.12 94 ILE A N 1
ATOM 691 C CA . ILE A 1 94 ? -6.455 -8.740 8.995 1.00 98.12 94 ILE A CA 1
ATOM 692 C C . ILE A 1 94 ? -5.753 -8.383 10.313 1.00 98.12 94 ILE A C 1
ATOM 694 O O . ILE A 1 94 ? -5.969 -9.045 11.331 1.00 98.12 94 ILE A O 1
ATOM 698 N N . ILE A 1 95 ? -4.918 -7.339 10.310 1.00 98.00 95 ILE A N 1
ATOM 699 C CA . ILE A 1 95 ? -4.200 -6.851 11.495 1.00 98.00 95 ILE A CA 1
ATOM 700 C C . ILE A 1 95 ? -5.188 -6.366 12.558 1.00 98.00 95 ILE A C 1
ATOM 702 O O . ILE A 1 95 ? -5.058 -6.743 13.723 1.00 98.00 95 ILE A O 1
ATOM 706 N N . LEU A 1 96 ? -6.194 -5.580 12.167 1.00 97.75 96 LEU A N 1
ATOM 707 C CA . LEU A 1 96 ? -7.206 -5.048 13.084 1.00 97.75 96 LEU A CA 1
ATOM 708 C C . LEU A 1 96 ? -8.065 -6.153 13.711 1.00 97.75 96 LEU A C 1
ATOM 710 O O . LEU A 1 96 ? -8.463 -6.031 14.866 1.00 97.75 96 LEU A O 1
ATOM 714 N N . ALA A 1 97 ? -8.291 -7.260 12.998 1.00 96.88 97 ALA A N 1
ATOM 715 C CA . ALA A 1 97 ? -9.008 -8.426 13.514 1.00 96.88 97 ALA A CA 1
ATOM 716 C C . ALA A 1 97 ? -8.150 -9.341 14.413 1.00 96.88 97 ALA A C 1
ATOM 718 O O . ALA A 1 97 ? -8.679 -10.234 15.087 1.00 96.88 97 ALA A O 1
ATOM 719 N N . LYS A 1 98 ? -6.820 -9.174 14.429 1.00 97.00 98 LYS A N 1
ATOM 720 C CA . LYS A 1 98 ? -5.915 -10.102 15.114 1.00 97.00 98 LYS A CA 1
ATOM 721 C C . LYS A 1 98 ? -6.014 -9.955 16.636 1.00 97.00 98 LYS A C 1
ATOM 723 O O . LYS A 1 98 ? -5.551 -8.976 17.221 1.00 97.00 98 LYS A O 1
ATOM 728 N N . LYS A 1 99 ? -6.559 -10.986 17.288 1.00 94.88 99 LYS A N 1
ATOM 729 C CA . LYS A 1 99 ? -6.559 -11.121 18.753 1.00 94.88 99 LYS A CA 1
ATOM 730 C C . LYS A 1 99 ? -5.155 -11.440 19.278 1.00 94.88 99 LYS A C 1
ATOM 732 O O . LYS A 1 99 ? -4.375 -12.116 18.600 1.00 94.88 99 LYS A O 1
ATOM 737 N N . ASP A 1 100 ? -4.859 -10.945 20.475 1.00 94.44 100 ASP A N 1
ATOM 738 C CA . ASP A 1 100 ? -3.634 -11.257 21.211 1.00 94.44 100 ASP A CA 1
ATOM 739 C C . ASP A 1 100 ? -3.773 -12.620 21.907 1.00 94.44 100 ASP A C 1
ATOM 741 O O . ASP A 1 100 ? -4.688 -12.835 22.700 1.00 94.44 100 ASP A O 1
ATOM 745 N N . ASP A 1 101 ? -2.865 -13.546 21.604 1.00 90.69 101 ASP A N 1
ATOM 746 C CA . ASP A 1 101 ? -2.829 -14.894 22.171 1.00 90.69 101 ASP A CA 1
ATOM 747 C C . ASP A 1 101 ? -1.951 -15.007 23.430 1.00 90.69 101 ASP A C 1
ATOM 749 O O . ASP A 1 101 ? -1.900 -16.071 24.050 1.00 90.69 101 ASP A O 1
ATOM 753 N N . GLN A 1 102 ? -1.292 -13.918 23.845 1.00 88.25 102 GLN A N 1
ATOM 754 C CA . GLN A 1 102 ? -0.334 -13.900 24.955 1.00 88.25 102 GLN A CA 1
ATOM 755 C C . GLN A 1 102 ? -0.783 -13.074 26.166 1.00 88.25 102 GLN A C 1
ATOM 757 O O . GLN A 1 102 ? -0.275 -13.297 27.266 1.00 88.25 102 GLN A O 1
ATOM 762 N N . SER A 1 103 ? -1.746 -12.157 26.021 1.00 77.38 103 SER A N 1
ATOM 763 C CA . SE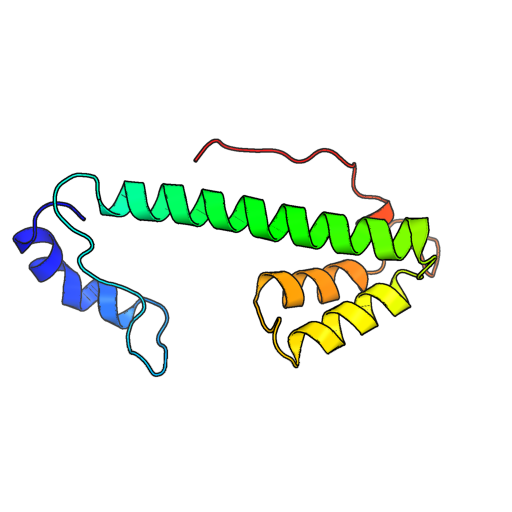R A 1 103 ? -2.230 -11.323 27.139 1.00 77.38 103 SER A CA 1
ATOM 764 C C . SER A 1 103 ? -2.920 -12.107 28.260 1.00 77.38 103 SER A C 1
ATOM 766 O O . SER A 1 103 ? -3.050 -11.598 29.377 1.00 77.38 103 SER A O 1
ATOM 768 N N . GLY A 1 104 ? -3.427 -13.311 27.966 1.00 72.25 104 GLY A N 1
ATOM 769 C CA . GLY A 1 104 ? -4.291 -14.072 28.871 1.00 72.25 104 GLY A CA 1
ATOM 770 C C . GLY A 1 104 ? -5.660 -13.422 29.119 1.00 72.25 104 GLY A C 1
ATOM 771 O O . GLY A 1 104 ? -6.399 -13.890 29.985 1.00 72.25 104 GLY A O 1
ATOM 772 N N . LYS A 1 105 ? -6.004 -12.353 28.384 1.00 74.94 105 LYS A N 1
ATOM 773 C CA . LYS A 1 105 ? -7.297 -11.664 28.440 1.00 74.94 105 LYS A CA 1
ATOM 774 C C . LYS A 1 105 ? -8.043 -11.872 27.132 1.00 74.94 105 LYS A C 1
ATOM 776 O O . LYS A 1 105 ? -7.604 -11.440 26.070 1.00 74.94 105 LYS A O 1
ATOM 781 N N . GLU A 1 106 ? -9.188 -12.531 27.223 1.00 75.69 106 GLU A N 1
ATOM 782 C CA . GLU A 1 106 ? -10.063 -12.742 26.077 1.00 75.69 106 GLU A CA 1
ATOM 783 C C . GLU A 1 106 ? -10.587 -11.396 25.554 1.00 75.69 106 GLU A C 1
ATOM 785 O O . GLU A 1 106 ? -11.054 -10.559 26.326 1.00 75.69 106 GLU A O 1
ATOM 790 N N . GLY A 1 107 ? -10.475 -11.182 24.242 1.00 77.75 107 GLY A N 1
ATOM 791 C CA . GLY A 1 107 ? -10.931 -9.959 23.577 1.00 77.75 107 GLY A CA 1
ATOM 792 C C . GLY A 1 107 ? -9.870 -8.872 23.380 1.00 77.75 107 GLY A C 1
ATOM 793 O O . GLY A 1 107 ? -10.144 -7.928 22.642 1.00 77.75 107 GLY A O 1
ATOM 794 N N . ASP A 1 108 ? -8.663 -9.007 23.944 1.00 89.75 108 ASP A N 1
ATOM 795 C CA . ASP A 1 108 ? -7.559 -8.084 23.649 1.00 89.75 108 ASP A CA 1
ATOM 796 C C . ASP A 1 108 ? -7.074 -8.268 22.197 1.00 89.75 108 ASP A C 1
ATOM 798 O O . ASP A 1 108 ? -6.978 -9.385 21.676 1.00 89.75 108 ASP A O 1
ATOM 802 N N . PHE A 1 109 ? -6.741 -7.161 21.535 1.00 95.25 109 PHE A N 1
ATOM 803 C CA . PHE A 1 109 ? -6.224 -7.160 20.168 1.00 95.25 109 PHE A CA 1
ATOM 804 C C . PHE A 1 109 ? -4.727 -6.901 20.153 1.00 95.25 109 PHE A C 1
ATOM 806 O O . PHE A 1 109 ? -4.221 -6.067 20.906 1.00 95.25 109 PHE A O 1
ATOM 813 N N . LEU A 1 110 ? -4.026 -7.585 19.250 1.00 95.75 110 LEU A N 1
ATOM 814 C CA . LEU A 1 110 ? -2.573 -7.505 19.155 1.00 95.75 110 LEU A CA 1
ATOM 815 C C . LEU A 1 110 ? -2.106 -6.091 18.794 1.00 95.75 110 LEU A C 1
ATOM 817 O O . LEU A 1 110 ? -1.123 -5.616 19.355 1.00 95.75 110 LEU A O 1
ATOM 821 N N . VAL A 1 111 ? -2.831 -5.402 17.907 1.00 95.62 111 VAL A N 1
ATOM 822 C CA . VAL A 1 111 ? -2.472 -4.053 17.436 1.00 95.62 111 VAL A CA 1
ATOM 823 C C . VAL A 1 111 ? -2.344 -3.037 18.578 1.00 95.62 111 VAL A C 1
ATOM 825 O O . VAL A 1 111 ? -1.461 -2.189 18.538 1.00 95.62 111 VAL A O 1
ATOM 828 N N . ASP A 1 112 ? -3.131 -3.184 19.648 1.00 94.69 112 ASP A N 1
ATOM 829 C CA . ASP A 1 112 ? -3.107 -2.284 20.812 1.00 94.69 112 ASP A CA 1
ATOM 830 C C . ASP A 1 112 ? -1.942 -2.555 21.775 1.00 94.69 112 ASP A C 1
ATOM 832 O O . ASP A 1 112 ? -1.719 -1.798 22.722 1.00 94.69 112 ASP A O 1
ATOM 836 N N . LYS A 1 113 ? -1.218 -3.662 21.584 1.00 93.75 113 LYS A N 1
ATOM 837 C CA . LYS A 1 113 ? -0.051 -4.040 22.397 1.00 93.75 113 LYS A CA 1
ATOM 838 C C . LYS A 1 113 ? 1.270 -3.762 21.691 1.00 93.75 113 LYS A C 1
ATOM 840 O O . LYS A 1 113 ? 2.325 -3.840 22.321 1.00 93.75 113 LYS A O 1
ATOM 845 N N . ILE A 1 114 ? 1.227 -3.470 20.392 1.00 94.19 114 ILE A N 1
ATOM 846 C CA . ILE A 1 114 ? 2.414 -3.142 19.611 1.00 94.19 114 ILE A CA 1
ATOM 847 C C . ILE A 1 114 ? 2.896 -1.754 20.030 1.00 94.19 114 ILE A C 1
ATOM 849 O O . ILE A 1 114 ? 2.125 -0.800 20.081 1.00 94.19 114 ILE A O 1
ATOM 853 N N . LEU A 1 115 ? 4.192 -1.644 20.328 1.00 95.69 115 LEU A N 1
ATOM 854 C CA . LEU A 1 115 ? 4.817 -0.354 20.592 1.00 95.69 115 LEU A CA 1
ATOM 855 C C . LEU A 1 115 ? 4.714 0.523 19.341 1.00 95.69 115 LEU A C 1
ATOM 857 O O . LEU A 1 115 ? 5.145 0.123 18.259 1.00 95.69 115 LEU A O 1
ATOM 861 N N . ASP A 1 116 ? 4.218 1.737 19.521 1.00 93.06 116 ASP A N 1
ATOM 862 C CA . ASP A 1 116 ? 4.001 2.777 18.515 1.00 93.06 116 ASP A CA 1
ATOM 863 C C . ASP A 1 116 ? 5.317 3.424 18.042 1.00 93.06 116 ASP A C 1
ATOM 865 O O . ASP A 1 116 ? 5.504 4.640 18.038 1.00 93.06 116 ASP A O 1
ATOM 869 N N . LYS A 1 117 ? 6.278 2.588 17.639 1.00 92.00 117 LYS A N 1
ATOM 870 C CA . LYS A 1 117 ? 7.567 3.007 17.088 1.00 92.00 117 LYS A CA 1
ATOM 871 C C . LYS A 1 117 ? 7.854 2.264 15.799 1.00 92.00 117 LYS A C 1
ATOM 873 O O . LYS A 1 117 ? 8.247 1.098 15.799 1.00 92.00 117 LYS A O 1
ATOM 878 N N . THR A 1 118 ? 7.705 2.977 14.693 1.00 87.06 118 THR A N 1
ATOM 879 C CA . THR A 1 118 ? 8.018 2.483 13.357 1.00 87.06 118 THR A CA 1
ATOM 880 C C . THR A 1 118 ? 9.521 2.560 13.085 1.00 87.06 118 THR A C 1
ATOM 882 O O . THR A 1 118 ? 10.178 3.577 13.307 1.00 87.06 118 THR A O 1
ATOM 885 N N . GLY A 1 119 ? 10.094 1.451 12.618 1.00 85.56 119 GLY A N 1
ATOM 886 C CA . GLY A 1 119 ? 11.467 1.409 12.116 1.00 85.56 119 GLY A CA 1
ATOM 887 C C . GLY A 1 119 ? 11.519 1.730 10.623 1.00 85.56 119 GLY A C 1
ATOM 888 O O . GLY A 1 119 ? 10.602 1.388 9.885 1.00 85.56 119 GLY A O 1
ATOM 889 N N . MET A 1 120 ? 12.623 2.318 10.160 1.00 81.81 120 MET A N 1
ATOM 890 C CA . MET A 1 120 ? 12.903 2.530 8.735 1.00 81.81 120 MET A CA 1
ATOM 891 C C . MET A 1 120 ? 14.316 2.048 8.404 1.00 81.81 120 MET A C 1
ATOM 893 O O . MET A 1 120 ? 15.227 2.179 9.221 1.00 81.81 120 MET A O 1
ATOM 897 N N . LYS A 1 121 ? 14.510 1.468 7.215 1.00 79.50 121 LYS A N 1
ATOM 898 C CA . LYS A 1 121 ? 15.806 0.898 6.791 1.00 79.50 121 LYS A CA 1
ATOM 899 C C . LYS A 1 121 ? 16.573 1.765 5.785 1.00 79.50 121 LYS A C 1
ATOM 901 O O . LYS A 1 121 ? 17.634 1.350 5.327 1.00 79.50 121 LYS A O 1
ATOM 906 N N . GLY A 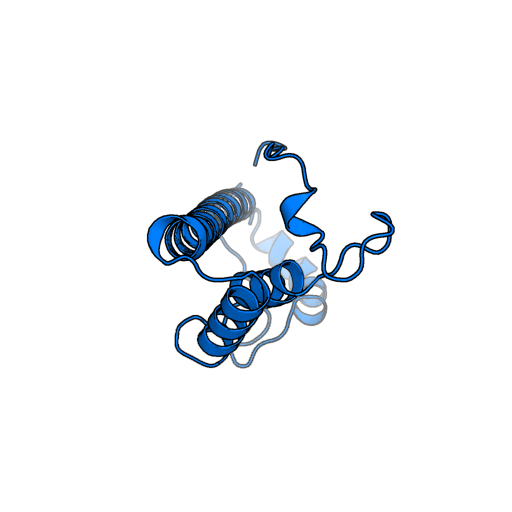1 122 ? 16.060 2.954 5.464 1.00 69.88 122 GLY A N 1
ATOM 907 C CA . GLY A 1 122 ? 16.466 3.689 4.265 1.00 69.88 122 GLY A CA 1
ATOM 908 C C . GLY A 1 122 ? 15.954 2.992 3.001 1.00 69.88 122 GLY A C 1
ATOM 909 O O . GLY A 1 122 ? 15.734 1.778 2.992 1.00 69.88 122 GLY A O 1
ATOM 910 N N . THR A 1 123 ? 15.706 3.769 1.951 1.00 64.31 123 THR A N 1
ATOM 911 C CA . THR A 1 123 ? 15.210 3.281 0.656 1.00 64.31 123 THR A CA 1
ATOM 912 C C . THR A 1 123 ? 15.984 3.920 -0.472 1.00 64.31 123 THR A C 1
ATOM 914 O O . THR A 1 123 ? 16.203 5.147 -0.367 1.00 64.31 123 THR A O 1
#

Radius of gyration: 19.65 Å; Cα contacts (8 Å, |Δi|>4): 105; chains: 1; bounding box: 38×27×53 Å